Protein AF-A0A316NNH1-F1 (afdb_monomer_lite)

pLDDT: mean 74.77, std 19.24, range [37.31, 93.88]

Secondary structure (DSSP, 8-state):
--EEHHHHHHH-TT--HHHHHHHHS-S---TT-EE-HHHHHT--STTHHHHHHHHHHHHTHHHHHHS-HHHHHHHHHHHT----------------------TTS-TTGGGG---------

Radius of gyration: 26.47 Å; chains: 1; bounding box: 58×35×71 Å

Sequence (121 aa):
MAITVGDIYTAFPTFNPKDMIALVGTENFNGRSSVSLSKIANYKGGMAQELSVFVAQKDGKTFTNMLSYSKREAVIEAGAIKQTENNKDKKQDKKSIPSQIPMDKSVFDIKNTKKGKTSNF

Structure (mmCIF, N/CA/C/O backbone):
data_AF-A0A316NNH1-F1
#
_entry.id   AF-A0A316NNH1-F1
#
loop_
_atom_site.group_PDB
_atom_site.id
_atom_site.type_symbol
_atom_site.label_atom_id
_atom_site.label_alt_id
_atom_site.label_comp_id
_atom_site.label_asym_id
_atom_site.label_entity_id
_atom_site.label_seq_id
_atom_site.pdbx_PDB_ins_code
_atom_site.Cartn_x
_atom_site.Cartn_y
_atom_site.Cartn_z
_atom_site.occupancy
_atom_site.B_iso_or_equiv
_atom_site.auth_seq_id
_atom_site.auth_comp_id
_atom_site.auth_asym_id
_atom_site.auth_atom_id
_atom_site.pdbx_PDB_model_num
ATOM 1 N N . MET A 1 1 ? -6.342 -9.480 2.123 1.00 64.06 1 MET A N 1
ATOM 2 C CA . MET A 1 1 ? -6.246 -9.555 0.644 1.00 64.06 1 MET A CA 1
ATOM 3 C C . MET A 1 1 ? -4.798 -9.236 0.268 1.00 64.06 1 MET A C 1
ATOM 5 O O . MET A 1 1 ? -4.091 -8.718 1.120 1.00 64.06 1 MET A O 1
ATOM 9 N N . ALA A 1 2 ? -4.314 -9.556 -0.935 1.00 79.31 2 ALA A N 1
ATOM 10 C CA . ALA A 1 2 ? -2.974 -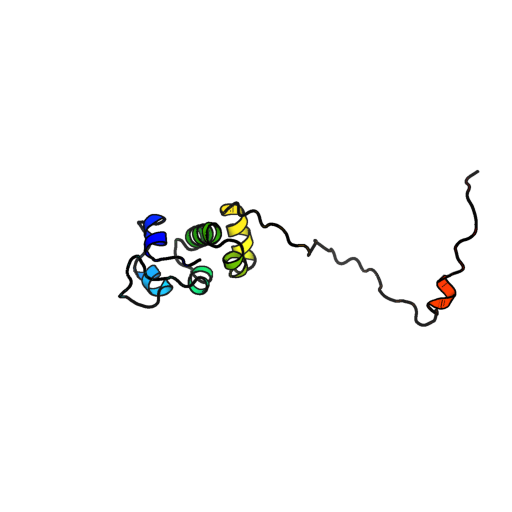9.128 -1.360 1.00 79.31 2 ALA A CA 1
ATOM 11 C C . ALA A 1 2 ? -3.100 -8.038 -2.429 1.00 79.31 2 ALA A C 1
ATOM 13 O O . ALA A 1 2 ? -3.849 -8.210 -3.388 1.00 79.31 2 ALA A O 1
ATOM 14 N N . ILE A 1 3 ? -2.389 -6.923 -2.251 1.00 90.19 3 ILE A N 1
ATOM 15 C CA . ILE A 1 3 ? -2.224 -5.911 -3.298 1.00 90.19 3 ILE A CA 1
ATOM 16 C C . ILE A 1 3 ? -1.123 -6.400 -4.226 1.00 90.19 3 ILE A C 1
ATOM 18 O O . ILE A 1 3 ? -0.030 -6.732 -3.764 1.00 90.19 3 ILE A O 1
ATOM 22 N N . THR A 1 4 ? -1.410 -6.466 -5.519 1.00 93.81 4 THR A N 1
ATOM 23 C CA . THR A 1 4 ? -0.423 -6.868 -6.521 1.00 93.81 4 THR A CA 1
ATOM 24 C C . THR A 1 4 ? 0.159 -5.661 -7.244 1.00 93.81 4 THR A C 1
ATOM 26 O O . THR A 1 4 ? -0.437 -4.586 -7.282 1.00 93.81 4 THR A O 1
ATOM 29 N N . VAL A 1 5 ? 1.328 -5.835 -7.855 1.00 93.44 5 VAL A N 1
ATOM 30 C CA . VAL A 1 5 ? 1.930 -4.808 -8.715 1.00 93.44 5 VAL A CA 1
ATOM 31 C C . VAL A 1 5 ? 0.988 -4.427 -9.863 1.00 93.44 5 VAL A C 1
ATOM 33 O O . VAL A 1 5 ? 0.870 -3.250 -10.195 1.00 93.44 5 VAL A O 1
ATOM 36 N N . GLY A 1 6 ? 0.278 -5.401 -10.438 1.00 93.31 6 GLY A N 1
ATOM 37 C CA . GLY A 1 6 ? -0.702 -5.171 -11.496 1.00 93.31 6 GLY A CA 1
ATOM 38 C C . GLY A 1 6 ? -1.865 -4.300 -11.033 1.00 93.31 6 GLY A C 1
ATOM 39 O O . GLY A 1 6 ? -2.254 -3.389 -11.758 1.00 93.31 6 GLY A O 1
ATOM 40 N N . ASP A 1 7 ? -2.364 -4.507 -9.810 1.00 92.38 7 ASP A N 1
ATOM 41 C CA . ASP A 1 7 ? -3.395 -3.640 -9.225 1.00 92.38 7 ASP A CA 1
ATOM 42 C C . ASP A 1 7 ? -2.926 -2.181 -9.151 1.00 92.38 7 ASP A C 1
ATOM 44 O O . ASP A 1 7 ? -3.670 -1.270 -9.510 1.00 92.38 7 ASP A O 1
ATOM 48 N N . ILE A 1 8 ? -1.678 -1.966 -8.721 1.00 92.44 8 ILE A N 1
ATOM 49 C CA . ILE A 1 8 ? -1.108 -0.623 -8.581 1.00 92.44 8 ILE A CA 1
ATOM 50 C C . ILE A 1 8 ? -0.912 0.024 -9.951 1.00 92.44 8 ILE A C 1
ATOM 52 O O . ILE A 1 8 ? -1.353 1.148 -10.129 1.00 92.44 8 ILE A O 1
ATOM 56 N N . TYR A 1 9 ? -0.319 -0.659 -10.932 1.00 93.75 9 TYR A N 1
ATOM 57 C CA . TYR A 1 9 ? -0.140 -0.081 -12.272 1.00 93.75 9 TYR A CA 1
ATOM 58 C C . TYR A 1 9 ? -1.453 0.124 -13.030 1.00 93.75 9 TYR A C 1
ATOM 60 O O . TYR A 1 9 ? -1.530 0.999 -13.887 1.00 93.75 9 TYR A O 1
ATOM 68 N N . THR A 1 10 ? -2.494 -0.647 -12.707 1.00 93.88 10 THR A N 1
ATOM 69 C CA . THR A 1 10 ? -3.833 -0.436 -13.272 1.00 93.88 10 THR A CA 1
ATOM 70 C C . THR A 1 10 ? -4.462 0.843 -12.720 1.00 93.88 10 THR A C 1
ATOM 72 O O . THR A 1 10 ? -5.041 1.614 -13.479 1.00 93.88 10 THR A O 1
ATOM 75 N N . ALA A 1 11 ? -4.334 1.093 -11.414 1.00 91.94 11 ALA A N 1
ATOM 76 C CA . ALA A 1 11 ? -4.848 2.309 -10.782 1.00 91.94 11 ALA A CA 1
ATOM 77 C C . ALA A 1 11 ? -3.959 3.541 -11.036 1.00 91.94 11 ALA A C 1
ATOM 79 O O . ALA A 1 11 ? -4.456 4.658 -11.159 1.00 91.94 11 ALA A O 1
ATOM 80 N N . PHE A 1 12 ? -2.647 3.330 -11.145 1.00 92.56 12 PHE A N 1
ATOM 81 C CA . PHE A 1 12 ? -1.614 4.354 -11.276 1.00 92.56 12 PHE A CA 1
ATOM 82 C C . PHE A 1 12 ? -0.664 4.004 -12.436 1.00 92.56 12 PHE A C 1
ATOM 84 O O . PHE A 1 12 ? 0.451 3.527 -12.210 1.00 92.56 12 PHE A O 1
ATOM 91 N N . PRO A 1 13 ? -1.056 4.255 -13.699 1.00 90.38 13 PRO A N 1
ATOM 92 C CA . PRO A 1 13 ? -0.228 3.920 -14.864 1.00 90.38 13 PRO A CA 1
ATOM 93 C C . PRO A 1 13 ? 1.134 4.629 -14.880 1.00 90.38 13 PRO A C 1
ATOM 95 O O . PRO A 1 13 ? 2.098 4.127 -15.449 1.00 90.38 13 PRO A O 1
ATOM 98 N N . THR A 1 14 ? 1.225 5.792 -14.231 1.00 91.25 14 THR A N 1
ATOM 99 C CA . THR A 1 14 ? 2.438 6.614 -14.118 1.00 91.25 14 THR A CA 1
ATOM 100 C C . THR A 1 14 ? 3.272 6.291 -12.872 1.00 91.25 14 THR A C 1
ATOM 102 O O . THR A 1 14 ? 4.161 7.062 -12.507 1.00 91.25 14 THR A O 1
ATOM 105 N N . PHE A 1 15 ? 3.005 5.167 -12.193 1.00 91.94 15 PHE A N 1
ATOM 106 C CA . PHE A 1 15 ? 3.741 4.772 -10.994 1.00 91.94 15 PHE A CA 1
ATOM 107 C C . PHE A 1 15 ? 5.222 4.542 -11.280 1.00 91.94 15 PHE A C 1
ATOM 109 O O . PHE A 1 15 ? 5.595 3.779 -12.172 1.00 91.94 15 PHE A O 1
ATOM 116 N N . ASN A 1 16 ? 6.078 5.205 -10.500 1.00 91.69 16 ASN A N 1
ATOM 117 C CA . ASN A 1 16 ? 7.515 5.162 -10.712 1.00 91.69 16 ASN A CA 1
ATOM 118 C C . ASN A 1 16 ? 8.037 3.727 -10.501 1.00 91.69 16 ASN A C 1
ATOM 120 O O . ASN A 1 16 ? 7.917 3.193 -9.394 1.00 91.69 16 ASN A O 1
ATOM 124 N N . PRO A 1 17 ? 8.667 3.100 -11.513 1.00 90.62 17 PRO A N 1
ATOM 125 C CA . PRO A 1 17 ? 9.221 1.757 -11.373 1.00 90.62 17 PRO A CA 1
ATOM 126 C C . PRO A 1 17 ? 10.236 1.632 -10.236 1.00 90.62 17 PRO A C 1
ATOM 128 O O . PRO A 1 17 ? 10.253 0.612 -9.555 1.00 90.62 17 PRO A O 1
ATOM 131 N N . LYS A 1 18 ? 11.029 2.677 -9.954 1.00 90.94 18 LYS A N 1
ATOM 132 C CA . LYS A 1 18 ? 11.986 2.666 -8.831 1.00 90.94 18 LYS A CA 1
ATOM 133 C C . LYS A 1 18 ? 11.289 2.547 -7.479 1.00 90.94 18 LYS A C 1
ATOM 135 O O . LYS A 1 18 ? 11.753 1.822 -6.601 1.00 90.94 18 LYS A O 1
ATOM 140 N N . ASP A 1 19 ? 10.148 3.210 -7.335 1.00 92.00 19 ASP A N 1
ATOM 141 C CA . ASP A 1 19 ? 9.344 3.125 -6.121 1.00 92.00 19 ASP A CA 1
ATOM 142 C C . ASP A 1 19 ? 8.688 1.748 -6.001 1.00 92.00 19 ASP A C 1
ATOM 144 O O . ASP A 1 19 ? 8.614 1.192 -4.906 1.00 92.00 19 ASP A O 1
ATOM 148 N N . MET A 1 20 ? 8.287 1.147 -7.127 1.00 92.56 20 MET A N 1
ATOM 149 C CA . MET A 1 20 ? 7.754 -0.216 -7.134 1.00 92.56 20 MET A CA 1
ATOM 150 C C . MET A 1 20 ? 8.815 -1.226 -6.697 1.00 92.56 20 MET A C 1
ATOM 152 O O . MET A 1 20 ? 8.530 -2.094 -5.876 1.00 92.56 20 MET A O 1
ATOM 156 N N . ILE A 1 21 ? 10.058 -1.075 -7.165 1.00 92.06 21 ILE A N 1
ATOM 157 C CA . ILE A 1 21 ? 11.189 -1.900 -6.718 1.00 92.06 21 ILE A CA 1
ATOM 158 C C . ILE A 1 21 ? 11.381 -1.763 -5.206 1.00 92.06 21 ILE A C 1
ATOM 160 O O . ILE A 1 21 ? 11.567 -2.772 -4.532 1.00 92.06 21 ILE A O 1
ATOM 164 N N . ALA A 1 22 ? 11.280 -0.559 -4.637 1.00 90.75 22 ALA A N 1
ATOM 165 C CA . ALA A 1 22 ? 11.383 -0.373 -3.187 1.00 90.75 22 ALA A CA 1
ATOM 166 C C . ALA A 1 22 ? 10.234 -1.073 -2.427 1.00 90.75 22 ALA A C 1
ATOM 168 O O . ALA A 1 22 ? 10.450 -1.739 -1.403 1.00 90.75 22 ALA A O 1
ATOM 169 N N . LEU A 1 23 ? 9.013 -0.975 -2.958 1.00 91.50 23 LEU A N 1
ATOM 170 C CA . LEU A 1 23 ? 7.812 -1.591 -2.395 1.00 91.50 23 LEU A CA 1
ATOM 171 C C . LEU A 1 23 ? 7.826 -3.122 -2.478 1.00 91.50 23 LEU A C 1
ATOM 173 O O . LEU A 1 23 ? 7.444 -3.789 -1.519 1.00 91.50 23 LEU A O 1
ATOM 177 N N . VAL A 1 24 ? 8.291 -3.704 -3.581 1.00 92.56 24 VAL A N 1
ATOM 178 C CA . VAL A 1 24 ? 8.380 -5.162 -3.734 1.00 92.56 24 VAL A CA 1
ATOM 179 C C . VAL A 1 24 ? 9.650 -5.683 -3.049 1.00 92.56 24 VAL A C 1
ATOM 181 O O . VAL A 1 24 ? 9.592 -6.581 -2.212 1.00 92.56 24 VAL A O 1
ATOM 184 N N . GLY A 1 25 ? 10.790 -5.037 -3.277 1.00 89.50 25 GLY A N 1
ATOM 185 C CA . GLY A 1 25 ? 12.120 -5.415 -2.785 1.00 89.50 25 GLY A CA 1
ATOM 186 C C . GLY A 1 25 ? 12.964 -6.207 -3.788 1.00 89.50 25 GLY A C 1
ATOM 187 O O . GLY A 1 25 ? 13.995 -6.745 -3.406 1.00 89.50 25 GLY A O 1
ATOM 188 N N . THR A 1 26 ? 12.529 -6.312 -5.044 1.00 89.31 26 THR A N 1
ATOM 189 C CA . THR A 1 26 ? 13.267 -6.966 -6.133 1.00 89.31 26 THR A CA 1
ATOM 190 C C . THR A 1 26 ? 12.996 -6.243 -7.448 1.00 89.31 26 THR A C 1
ATOM 192 O O . THR A 1 26 ? 11.953 -5.610 -7.597 1.00 89.31 26 THR A O 1
ATOM 195 N N . GLU A 1 27 ? 13.928 -6.346 -8.392 1.00 90.12 27 GLU A N 1
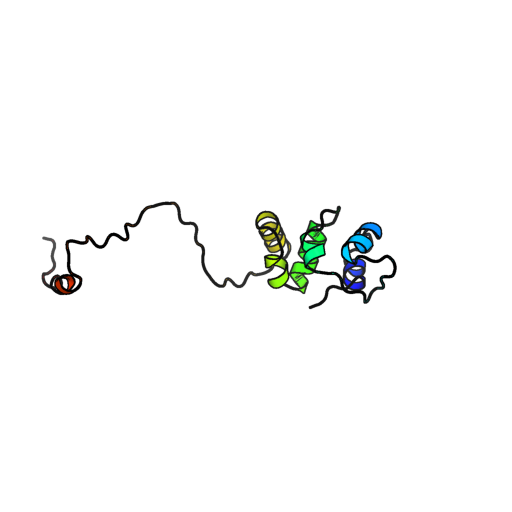ATOM 196 C CA . GLU A 1 27 ? 13.796 -5.807 -9.750 1.00 90.12 27 GLU A CA 1
ATOM 197 C C . GLU A 1 27 ? 13.001 -6.745 -10.674 1.00 90.12 27 GLU A C 1
ATOM 199 O O . GLU A 1 27 ? 12.376 -6.290 -11.626 1.00 90.12 27 GLU A O 1
ATOM 204 N N . ASN A 1 28 ? 12.937 -8.043 -10.352 1.00 90.06 28 ASN A N 1
ATOM 205 C CA . ASN A 1 28 ? 12.250 -9.066 -11.151 1.00 90.06 28 ASN A CA 1
ATOM 206 C C . ASN A 1 28 ? 10.793 -9.277 -10.708 1.00 90.06 28 ASN A C 1
ATOM 208 O O . ASN A 1 28 ? 10.357 -10.402 -10.448 1.00 90.06 28 ASN A O 1
ATOM 212 N N . PHE A 1 29 ? 10.027 -8.196 -10.592 1.00 91.00 29 PHE A N 1
ATOM 213 C CA . PHE A 1 29 ? 8.599 -8.284 -10.295 1.00 91.00 29 PHE A CA 1
ATOM 214 C C . PHE A 1 29 ? 7.761 -8.407 -11.575 1.00 91.00 29 PHE A C 1
ATOM 216 O O . PHE A 1 29 ? 8.161 -8.002 -12.662 1.00 91.00 29 PHE A O 1
ATOM 223 N N . ASN A 1 30 ? 6.557 -8.954 -11.444 1.00 92.38 30 ASN A N 1
ATOM 224 C CA . ASN A 1 30 ? 5.553 -8.990 -12.501 1.00 92.38 30 ASN A CA 1
ATOM 225 C C . ASN A 1 30 ? 4.202 -8.517 -11.951 1.00 92.38 30 ASN A C 1
ATOM 227 O O . ASN A 1 30 ? 4.059 -8.285 -10.753 1.00 92.38 30 ASN A O 1
ATOM 231 N N . GLY A 1 31 ? 3.183 -8.407 -12.806 1.00 90.25 31 GLY A N 1
ATOM 232 C CA . GLY A 1 31 ? 1.856 -7.933 -12.393 1.00 90.25 31 GLY A CA 1
ATOM 233 C C . GLY A 1 31 ? 1.191 -8.758 -11.279 1.00 90.25 31 GLY A C 1
ATOM 234 O O . GLY A 1 31 ? 0.307 -8.248 -10.602 1.00 90.25 31 GLY A O 1
ATOM 235 N N . ARG A 1 32 ? 1.621 -10.003 -11.042 1.00 91.50 32 ARG A N 1
ATOM 236 C CA . ARG A 1 32 ? 1.114 -10.877 -9.970 1.00 91.50 32 ARG A CA 1
ATOM 237 C C . ARG A 1 32 ? 1.952 -10.814 -8.693 1.00 91.50 32 ARG A C 1
ATOM 239 O O . ARG A 1 32 ? 1.547 -11.389 -7.685 1.00 91.50 32 ARG A O 1
ATOM 246 N N . SER A 1 33 ? 3.104 -10.145 -8.714 1.00 92.38 33 SER A N 1
ATOM 247 C CA . SER A 1 33 ? 3.945 -9.976 -7.531 1.00 92.38 33 SER A CA 1
ATOM 248 C C . SER A 1 33 ? 3.172 -9.242 -6.439 1.00 92.38 33 SER A C 1
ATOM 250 O O . SER A 1 33 ? 2.551 -8.209 -6.691 1.00 92.38 33 SER A O 1
ATOM 252 N N . SER A 1 34 ? 3.201 -9.784 -5.224 1.00 91.69 34 SER A N 1
ATOM 253 C CA . SER A 1 34 ? 2.542 -9.182 -4.068 1.00 91.69 34 SER A CA 1
ATOM 254 C C . SER A 1 34 ? 3.367 -8.036 -3.500 1.00 91.69 34 SER A C 1
ATOM 256 O O . SER A 1 34 ? 4.584 -8.158 -3.348 1.00 91.69 34 SER A O 1
ATOM 258 N N . VAL A 1 35 ? 2.692 -6.972 -3.089 1.00 91.94 35 VAL A N 1
ATOM 259 C CA . VAL A 1 35 ? 3.295 -5.830 -2.410 1.00 91.94 35 VAL A CA 1
ATOM 260 C C . VAL A 1 35 ? 2.945 -5.876 -0.926 1.00 91.94 35 VAL A C 1
ATOM 262 O O . VAL A 1 35 ? 1.795 -6.091 -0.545 1.00 91.94 35 VAL A O 1
ATOM 265 N N . SER A 1 36 ? 3.949 -5.682 -0.070 1.00 90.38 36 SER A N 1
ATOM 266 C CA . SER A 1 36 ? 3.750 -5.695 1.381 1.00 90.38 36 SER A CA 1
ATOM 267 C C . SER A 1 36 ? 3.008 -4.442 1.848 1.00 90.38 36 SER A C 1
ATOM 269 O O . SER A 1 36 ? 3.477 -3.322 1.640 1.00 90.38 36 SER A O 1
ATOM 271 N N . LEU A 1 37 ? 1.895 -4.636 2.560 1.00 89.06 37 LEU A N 1
ATOM 272 C CA . LEU A 1 37 ? 1.104 -3.560 3.169 1.00 89.06 37 LEU A CA 1
ATOM 273 C C . LEU A 1 37 ? 1.955 -2.665 4.079 1.00 89.06 37 LEU A C 1
ATOM 275 O O . LEU A 1 37 ? 1.845 -1.443 4.023 1.00 89.06 37 LEU A O 1
ATOM 279 N N . SER A 1 38 ? 2.868 -3.255 4.852 1.00 89.12 38 SER A N 1
ATOM 280 C CA . SER A 1 38 ? 3.762 -2.510 5.743 1.00 89.12 38 SER A CA 1
ATOM 281 C C . SER A 1 38 ? 4.704 -1.583 4.975 1.00 89.12 38 SER A C 1
ATOM 283 O O . SER A 1 38 ? 5.007 -0.486 5.440 1.00 89.12 38 SER A O 1
ATOM 285 N N . LYS A 1 39 ? 5.168 -1.993 3.788 1.00 90.62 39 LYS A N 1
ATOM 286 C CA . LYS A 1 39 ? 6.006 -1.138 2.938 1.00 90.62 39 LYS A CA 1
ATOM 287 C C . LYS A 1 39 ? 5.197 0.003 2.330 1.00 90.62 39 LYS A C 1
ATOM 289 O O . LYS A 1 39 ? 5.682 1.128 2.309 1.00 90.62 39 LYS A O 1
ATOM 294 N N . ILE A 1 40 ? 3.956 -0.263 1.925 1.00 90.38 40 ILE A N 1
ATOM 295 C CA . ILE A 1 40 ? 3.043 0.766 1.411 1.00 90.38 40 ILE A CA 1
ATOM 296 C C . ILE A 1 40 ? 2.713 1.794 2.503 1.00 90.38 40 ILE A C 1
ATOM 298 O O . ILE A 1 40 ? 2.800 2.992 2.258 1.00 90.38 40 ILE A O 1
ATOM 302 N N . ALA A 1 41 ? 2.431 1.356 3.732 1.00 87.19 41 ALA A N 1
ATOM 303 C CA . ALA A 1 41 ? 2.150 2.251 4.859 1.00 87.19 41 ALA A CA 1
ATOM 304 C C . ALA A 1 41 ? 3.323 3.205 5.176 1.00 87.19 41 ALA A C 1
ATOM 306 O O . ALA A 1 41 ? 3.123 4.357 5.575 1.00 87.19 41 ALA A O 1
ATOM 307 N N . ASN A 1 42 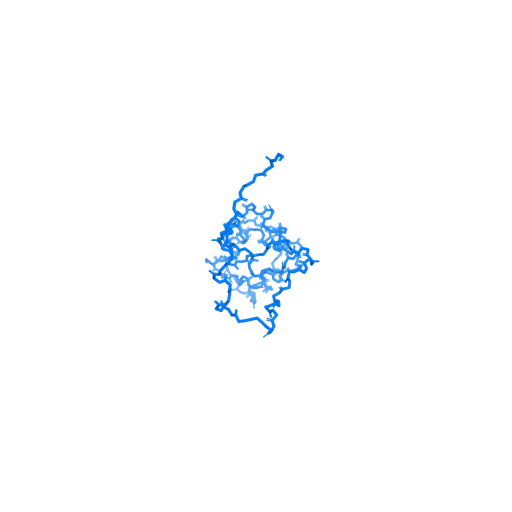? 4.555 2.735 4.963 1.00 89.75 42 ASN A N 1
ATOM 308 C CA . ASN A 1 42 ? 5.784 3.494 5.192 1.00 89.75 42 ASN A CA 1
ATOM 309 C C . ASN A 1 42 ? 6.310 4.227 3.950 1.00 89.75 42 ASN A C 1
ATOM 311 O O . ASN A 1 42 ? 7.314 4.935 4.043 1.00 89.75 42 ASN A O 1
ATOM 315 N N . TYR A 1 43 ? 5.649 4.091 2.802 1.00 89.81 43 TYR A N 1
ATOM 316 C CA . TYR A 1 43 ? 6.061 4.740 1.568 1.00 89.81 43 TYR A CA 1
ATOM 317 C C . TYR A 1 43 ? 5.916 6.267 1.676 1.00 89.81 43 TYR A C 1
ATOM 319 O O . TYR A 1 43 ? 5.002 6.803 2.316 1.00 89.81 43 TYR A O 1
ATOM 327 N N . LYS A 1 44 ? 6.888 6.973 1.092 1.00 87.56 44 LYS A N 1
ATOM 328 C CA . LYS A 1 44 ? 7.022 8.440 1.134 1.00 87.56 44 LYS A CA 1
ATOM 329 C C . LYS A 1 44 ? 7.263 9.050 -0.251 1.00 87.56 44 LYS A C 1
ATOM 331 O O . LYS A 1 44 ? 7.705 10.190 -0.332 1.00 87.56 44 LYS A O 1
ATOM 336 N N . GLY A 1 45 ? 7.044 8.289 -1.324 1.00 85.62 45 GLY A N 1
ATOM 337 C CA . GLY A 1 45 ? 7.184 8.827 -2.675 1.00 85.62 45 GLY A CA 1
ATOM 338 C C . GLY A 1 45 ? 6.012 9.727 -3.062 1.00 85.62 45 GLY A C 1
ATOM 339 O O . GLY A 1 45 ? 5.097 9.960 -2.270 1.00 85.62 45 GLY A O 1
ATOM 340 N N . GLY A 1 46 ? 6.049 10.235 -4.294 1.00 84.62 46 GLY A N 1
ATOM 341 C CA . GLY A 1 46 ? 5.138 11.288 -4.755 1.00 84.62 46 GLY A CA 1
ATOM 342 C C . GLY A 1 46 ? 3.654 10.915 -4.727 1.00 84.62 46 GLY A C 1
ATOM 343 O O . GLY A 1 46 ? 2.831 11.804 -4.583 1.00 84.62 46 GLY A O 1
ATOM 344 N N . MET A 1 47 ? 3.325 9.620 -4.804 1.00 86.06 47 MET A N 1
ATOM 345 C CA . MET A 1 47 ? 1.944 9.114 -4.766 1.00 86.06 47 MET A CA 1
ATOM 346 C C . MET A 1 47 ? 1.605 8.370 -3.466 1.00 86.06 47 MET A C 1
ATOM 348 O O . MET A 1 47 ? 0.796 7.443 -3.445 1.00 86.06 47 MET A O 1
ATOM 352 N N . ALA A 1 48 ? 2.290 8.690 -2.364 1.00 87.50 48 ALA A N 1
ATOM 353 C CA . ALA A 1 48 ? 2.117 7.956 -1.113 1.00 87.50 48 ALA A CA 1
ATOM 354 C C . ALA A 1 48 ? 0.702 8.074 -0.530 1.00 87.50 48 ALA A C 1
ATOM 356 O O . ALA A 1 48 ? 0.210 7.111 0.066 1.00 87.50 48 ALA A O 1
ATOM 357 N N . GLN A 1 49 ? 0.050 9.225 -0.696 1.00 87.75 49 GLN A N 1
ATOM 358 C CA . GLN A 1 49 ? -1.297 9.449 -0.180 1.00 87.75 49 GLN A CA 1
ATOM 359 C C . GLN A 1 49 ? -2.330 8.680 -1.006 1.00 87.75 49 GLN A C 1
ATOM 361 O O . GLN A 1 49 ? -3.111 7.913 -0.447 1.00 87.75 49 GLN A O 1
ATOM 366 N N . GLU A 1 50 ? -2.280 8.809 -2.327 1.00 89.88 50 GLU A N 1
ATOM 367 C CA . GLU A 1 50 ? -3.187 8.159 -3.271 1.00 89.88 50 GLU A CA 1
ATOM 368 C C . GLU A 1 50 ? -3.052 6.638 -3.209 1.00 89.88 50 GLU A C 1
ATOM 370 O O . GLU A 1 50 ? -4.055 5.926 -3.144 1.00 89.88 50 GLU A O 1
ATOM 375 N N . LEU A 1 51 ? -1.817 6.130 -3.133 1.00 89.88 51 LEU A N 1
ATOM 376 C CA . LEU A 1 51 ? -1.560 4.703 -2.964 1.00 89.88 51 LEU A CA 1
ATOM 377 C C . LEU A 1 51 ? -2.126 4.193 -1.634 1.00 89.88 51 LEU A C 1
ATOM 379 O O . LEU A 1 51 ? -2.736 3.126 -1.593 1.00 89.88 51 LEU A O 1
ATOM 383 N N . SER A 1 52 ? -1.963 4.956 -0.550 1.00 89.81 52 SER A N 1
ATOM 384 C CA . SER A 1 52 ? -2.523 4.582 0.752 1.00 89.81 52 SER A CA 1
ATOM 385 C C . SER A 1 52 ? -4.050 4.541 0.716 1.00 89.81 52 SER A C 1
ATOM 387 O O . SER A 1 52 ? -4.635 3.609 1.258 1.00 89.81 52 SER A O 1
ATOM 389 N N . VAL A 1 53 ? -4.700 5.497 0.047 1.00 89.62 53 VAL A N 1
ATOM 390 C CA . VAL A 1 53 ? -6.162 5.515 -0.129 1.00 89.62 53 VAL A CA 1
ATOM 391 C C . VAL A 1 53 ? -6.634 4.312 -0.937 1.00 89.62 53 VAL A C 1
ATOM 393 O O . VAL A 1 53 ? -7.533 3.603 -0.490 1.00 89.62 53 VAL A O 1
ATOM 396 N N . PHE A 1 54 ? -5.991 4.023 -2.068 1.00 90.75 54 PHE A N 1
ATOM 397 C CA . PHE A 1 54 ? -6.319 2.866 -2.903 1.00 90.75 54 PHE A CA 1
ATOM 398 C C . PHE A 1 54 ? -6.222 1.547 -2.127 1.00 90.75 54 PHE A C 1
ATOM 400 O O . PHE A 1 54 ? -7.134 0.717 -2.153 1.00 90.75 54 PHE A O 1
ATOM 407 N N . VAL A 1 55 ? -5.130 1.357 -1.382 1.00 89.75 55 VAL A N 1
ATOM 408 C CA . VAL A 1 55 ? -4.938 0.143 -0.582 1.00 89.75 55 VAL A CA 1
ATOM 409 C C . VAL A 1 55 ? -5.923 0.080 0.577 1.00 89.75 55 VAL A C 1
ATOM 411 O O . VAL A 1 55 ? -6.463 -0.989 0.854 1.00 89.75 55 VAL A O 1
ATOM 414 N N . ALA A 1 56 ? -6.216 1.207 1.220 1.00 88.81 56 ALA A N 1
ATOM 415 C CA . ALA A 1 56 ? -7.205 1.266 2.283 1.00 88.81 56 ALA A CA 1
ATOM 416 C C . ALA A 1 56 ? -8.617 0.940 1.768 1.00 88.81 56 ALA A C 1
ATOM 418 O O . ALA A 1 56 ? -9.364 0.251 2.453 1.00 88.81 56 ALA A O 1
ATOM 419 N N . GLN A 1 57 ? -8.986 1.356 0.555 1.00 86.75 57 GLN A N 1
ATOM 420 C CA . GLN A 1 57 ? -10.271 0.992 -0.052 1.00 86.75 57 GLN A CA 1
ATOM 421 C C . GLN A 1 57 ? -10.376 -0.511 -0.333 1.00 86.75 57 GLN A C 1
ATOM 423 O O . GLN A 1 57 ? -11.452 -1.090 -0.193 1.00 86.75 57 GLN A O 1
ATOM 428 N N . LYS A 1 58 ? -9.262 -1.153 -0.701 1.00 86.88 58 LYS A N 1
ATOM 429 C CA . LYS A 1 58 ? -9.226 -2.577 -1.054 1.00 86.88 58 LYS A CA 1
ATOM 430 C C . LYS A 1 58 ? -9.074 -3.510 0.154 1.00 86.88 58 LYS A C 1
ATOM 432 O O . LYS A 1 58 ? -9.730 -4.545 0.199 1.00 86.88 58 LYS A O 1
ATOM 437 N N . ASP A 1 59 ? -8.225 -3.170 1.124 1.00 85.06 59 ASP A N 1
ATOM 438 C CA . ASP A 1 59 ? -7.935 -4.007 2.304 1.00 85.06 59 ASP A CA 1
ATOM 439 C C . ASP A 1 59 ? -8.675 -3.538 3.576 1.00 85.06 59 ASP A C 1
ATOM 441 O O . ASP A 1 59 ? -8.859 -4.300 4.528 1.00 85.06 59 ASP A O 1
ATOM 445 N N . GLY A 1 60 ? -9.160 -2.295 3.598 1.00 83.62 60 GLY A N 1
ATOM 446 C CA . GLY A 1 60 ? -9.993 -1.755 4.669 1.00 83.62 60 GLY A CA 1
ATOM 447 C C . GLY A 1 60 ? -9.222 -1.447 5.954 1.00 83.62 60 GLY A C 1
ATOM 448 O O . GLY A 1 60 ? -8.160 -0.819 5.956 1.00 83.62 60 GLY A O 1
ATOM 449 N N . LYS A 1 61 ? -9.792 -1.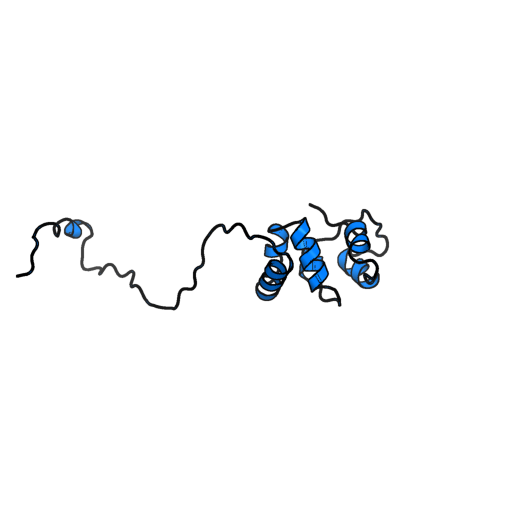884 7.087 1.00 81.88 61 LYS A N 1
ATOM 450 C CA . LYS A 1 61 ? -9.318 -1.522 8.435 1.00 81.88 61 LYS A CA 1
ATOM 451 C C . LYS A 1 61 ? -7.914 -2.037 8.752 1.00 81.88 61 LYS A C 1
ATOM 453 O O . LYS A 1 61 ? -7.175 -1.384 9.489 1.00 81.88 61 LYS A O 1
ATOM 458 N N . THR A 1 62 ? -7.546 -3.192 8.201 1.00 84.44 62 THR A N 1
ATOM 459 C CA . THR A 1 62 ? -6.244 -3.832 8.431 1.00 84.44 62 THR A CA 1
ATOM 460 C C . THR A 1 62 ? -5.107 -2.910 8.006 1.00 84.44 62 THR A C 1
ATOM 462 O O . THR A 1 62 ? -4.193 -2.654 8.790 1.00 84.44 62 THR A O 1
ATOM 465 N N . PHE A 1 63 ? -5.217 -2.318 6.817 1.00 86.88 63 PHE A N 1
ATOM 466 C CA . PHE A 1 63 ? -4.241 -1.354 6.331 1.00 86.88 63 PHE A CA 1
ATOM 467 C C . PHE A 1 63 ? -4.308 -0.013 7.071 1.00 86.88 63 PHE A C 1
ATOM 469 O O . PHE A 1 63 ? -3.266 0.533 7.425 1.00 86.88 63 PHE A O 1
ATOM 476 N N . THR A 1 64 ? -5.498 0.515 7.387 1.00 85.38 64 THR A N 1
ATOM 477 C CA . THR A 1 64 ? -5.589 1.798 8.114 1.00 85.38 64 THR A CA 1
ATOM 478 C C . THR A 1 64 ? -4.969 1.728 9.512 1.00 85.38 64 THR A C 1
ATOM 480 O O . THR A 1 64 ? -4.396 2.711 9.979 1.00 85.38 64 THR A O 1
ATOM 483 N N . ASN A 1 65 ? -5.017 0.561 10.165 1.00 85.56 65 ASN A N 1
ATOM 484 C CA . ASN A 1 65 ? -4.328 0.320 11.437 1.00 85.56 65 ASN A CA 1
ATOM 485 C C . ASN A 1 65 ? -2.797 0.276 11.271 1.00 85.56 65 ASN A C 1
ATOM 487 O O . ASN A 1 65 ? -2.077 0.638 12.199 1.00 85.56 65 ASN A O 1
ATOM 491 N N . MET A 1 66 ? -2.337 -0.099 10.072 1.00 85.06 66 MET A N 1
ATOM 492 C CA . MET A 1 66 ? -0.977 0.022 9.521 1.00 85.06 66 MET A CA 1
ATOM 493 C C . MET A 1 66 ? -0.364 1.424 9.655 1.00 85.06 66 MET A C 1
ATOM 495 O O . MET A 1 66 ? 0.831 1.605 9.891 1.00 85.06 66 MET A O 1
ATOM 499 N N . LEU A 1 67 ? -1.209 2.432 9.441 1.00 85.69 67 LEU A N 1
ATOM 500 C CA . LEU A 1 67 ? -0.799 3.819 9.275 1.00 85.69 67 LEU A CA 1
ATOM 501 C C . LEU A 1 67 ? -0.623 4.534 10.617 1.00 85.69 67 LEU A C 1
ATOM 503 O O . LEU A 1 67 ? -1.337 4.275 11.592 1.00 85.69 67 LEU A O 1
ATOM 507 N N . SER A 1 68 ? 0.285 5.512 10.626 1.00 84.81 68 SER A N 1
ATOM 508 C CA . SER A 1 68 ? 0.403 6.502 11.701 1.00 84.81 68 SER A CA 1
ATOM 509 C C . SER A 1 68 ? -0.891 7.308 11.842 1.00 84.81 68 SER A C 1
ATOM 511 O O . SER A 1 68 ? -1.551 7.576 10.841 1.00 84.81 68 SER A O 1
ATOM 513 N N . TYR A 1 69 ? -1.215 7.754 13.061 1.00 81.69 69 TYR A N 1
ATOM 514 C CA . TYR A 1 69 ? -2.455 8.487 13.364 1.00 81.69 69 TYR A CA 1
ATOM 515 C C . TYR A 1 69 ? -2.758 9.637 12.389 1.00 81.69 69 TYR A C 1
ATOM 517 O O . TYR A 1 69 ? -3.855 9.695 11.847 1.00 81.69 69 TYR A O 1
ATOM 525 N N . SER A 1 70 ? -1.772 10.487 12.091 1.00 81.25 70 SER A N 1
ATOM 526 C CA . SER A 1 70 ? -1.942 11.626 11.178 1.00 81.25 70 SER A CA 1
ATOM 527 C C . SER A 1 70 ? -2.275 11.218 9.740 1.00 81.25 70 SER A C 1
ATOM 529 O O . SER A 1 70 ? -3.137 11.815 9.105 1.00 81.25 70 SER A O 1
ATOM 531 N N . LYS A 1 71 ? -1.619 10.175 9.215 1.00 81.25 71 LYS A N 1
ATOM 532 C CA . LYS A 1 71 ? -1.906 9.644 7.873 1.00 81.25 71 LYS A CA 1
ATOM 533 C C . LYS A 1 71 ? -3.226 8.881 7.834 1.00 81.25 71 LYS A C 1
ATOM 535 O O . LYS A 1 71 ? -3.908 8.885 6.816 1.00 81.25 71 LYS A O 1
ATOM 540 N N . ARG A 1 72 ? -3.569 8.205 8.931 1.00 85.00 72 ARG A N 1
ATOM 541 C CA . ARG A 1 72 ? -4.768 7.381 9.050 1.00 85.00 72 ARG A CA 1
ATOM 542 C C . ARG A 1 72 ? -6.028 8.215 8.833 1.00 85.00 72 ARG A C 1
ATOM 544 O O . ARG A 1 72 ? -6.848 7.811 8.019 1.00 85.00 72 ARG A O 1
ATOM 551 N N . GLU A 1 73 ? -6.167 9.351 9.514 1.00 83.56 73 GLU A N 1
ATOM 552 C CA . GLU A 1 73 ? -7.345 10.220 9.367 1.00 83.56 73 GLU A CA 1
ATOM 553 C C . GLU A 1 73 ? -7.512 10.715 7.928 1.00 83.56 73 GLU A C 1
ATOM 555 O O . GLU A 1 73 ? -8.568 10.501 7.338 1.00 83.56 73 GLU A O 1
ATOM 560 N N . ALA A 1 74 ? -6.441 11.238 7.321 1.00 84.19 74 ALA A N 1
ATOM 561 C CA . ALA A 1 74 ? -6.462 11.709 5.935 1.00 84.19 74 ALA A CA 1
ATOM 562 C C . ALA A 1 74 ? -6.860 10.605 4.937 1.00 84.19 74 ALA A C 1
ATOM 564 O O . ALA A 1 74 ? -7.599 10.847 3.985 1.00 84.19 74 ALA A O 1
ATOM 565 N N . VAL A 1 75 ? -6.390 9.373 5.157 1.00 84.56 75 VAL A N 1
ATOM 566 C CA . VAL A 1 75 ? -6.713 8.222 4.302 1.00 84.56 75 VAL A CA 1
ATOM 567 C C . VAL A 1 75 ? -8.152 7.744 4.500 1.00 84.56 75 VAL A C 1
ATOM 569 O O . VAL A 1 75 ? -8.796 7.344 3.532 1.00 84.56 75 VAL A O 1
ATOM 572 N N . ILE A 1 76 ? -8.678 7.787 5.725 1.00 82.75 76 ILE A N 1
ATOM 573 C CA . ILE A 1 76 ? -10.076 7.430 6.013 1.00 82.75 76 ILE A CA 1
ATOM 574 C C . ILE A 1 76 ? -11.027 8.438 5.379 1.00 82.75 76 ILE A C 1
ATOM 576 O O . ILE A 1 76 ? -12.002 8.034 4.744 1.00 82.75 76 ILE A O 1
ATOM 580 N N . GLU A 1 77 ? -10.724 9.725 5.540 1.00 82.00 77 GLU A N 1
ATOM 581 C CA . GLU A 1 77 ? -11.504 10.826 4.985 1.00 82.00 77 GLU A CA 1
ATOM 582 C C . GLU A 1 77 ? -11.525 10.755 3.453 1.00 82.00 77 GLU A C 1
ATOM 584 O O . GLU A 1 77 ? -12.598 10.703 2.855 1.00 82.00 77 GLU A O 1
ATOM 589 N N . ALA A 1 78 ? -10.355 10.632 2.816 1.00 82.00 78 ALA A N 1
ATOM 590 C CA . ALA A 1 78 ? -10.247 10.541 1.360 1.00 82.00 78 ALA A CA 1
ATOM 591 C C . ALA A 1 78 ? -10.798 9.222 0.787 1.00 82.00 78 ALA A C 1
ATOM 593 O O . ALA A 1 78 ? -11.344 9.196 -0.314 1.00 82.00 78 ALA A O 1
ATOM 594 N N . GLY A 1 79 ? -10.662 8.113 1.516 1.00 71.00 79 GLY A N 1
ATOM 595 C CA . GLY A 1 79 ? -11.123 6.797 1.078 1.00 71.00 79 GLY A CA 1
ATOM 596 C C . GLY A 1 79 ? -12.616 6.547 1.278 1.00 71.00 79 GLY A C 1
ATOM 597 O O . GLY A 1 79 ? -13.092 5.499 0.841 1.00 71.00 79 GLY A O 1
ATOM 598 N N . ALA A 1 80 ? -13.338 7.455 1.952 1.00 63.75 80 ALA A N 1
ATOM 599 C CA . ALA A 1 80 ? -14.718 7.263 2.413 1.00 63.75 80 ALA A CA 1
ATOM 600 C C . ALA A 1 80 ? -14.929 5.917 3.137 1.00 63.75 80 ALA A C 1
ATOM 602 O O . ALA A 1 80 ? -16.010 5.318 3.103 1.00 63.75 80 ALA A O 1
ATOM 603 N N . ILE A 1 81 ? -13.879 5.413 3.792 1.00 62.88 81 ILE A N 1
ATOM 604 C CA . ILE A 1 81 ? -13.921 4.132 4.486 1.00 62.88 81 ILE A CA 1
ATOM 605 C C . ILE A 1 81 ? -14.734 4.375 5.743 1.00 62.88 81 ILE A C 1
ATOM 607 O O . ILE A 1 81 ? -14.231 4.936 6.714 1.00 62.88 81 ILE A O 1
ATOM 611 N N . LYS A 1 82 ? -16.002 3.952 5.733 1.00 53.91 82 LYS A N 1
ATOM 612 C CA . LYS A 1 82 ? -16.817 3.902 6.945 1.00 53.91 82 LYS A CA 1
ATOM 613 C C . LYS A 1 82 ? -16.083 3.015 7.941 1.00 53.91 82 LYS A C 1
ATOM 615 O O . LYS A 1 82 ? -16.170 1.785 7.881 1.00 53.91 82 LYS A O 1
ATOM 620 N N . GLN A 1 83 ? -15.338 3.626 8.858 1.00 54.34 83 GLN A N 1
ATOM 621 C CA . GLN A 1 83 ? -14.910 2.937 10.053 1.00 54.34 83 GLN A CA 1
ATOM 622 C C . GLN A 1 83 ? -16.196 2.526 10.758 1.00 54.34 83 GLN A C 1
ATOM 624 O O . GLN A 1 83 ? -16.869 3.346 11.367 1.00 54.34 83 GLN A O 1
ATOM 629 N N . THR A 1 84 ? -16.597 1.261 10.628 1.00 41.47 84 THR A N 1
ATOM 630 C CA . THR A 1 84 ? -17.551 0.695 11.581 1.00 41.47 84 THR A CA 1
ATOM 631 C C . THR A 1 84 ? -16.834 0.755 12.916 1.00 41.47 84 THR A C 1
ATOM 633 O O . THR A 1 84 ? -15.913 -0.029 13.174 1.00 41.47 84 THR A O 1
ATOM 636 N N . GLU A 1 85 ? -17.166 1.781 13.679 1.00 48.12 85 GLU A N 1
ATOM 637 C CA . GLU A 1 85 ? -16.679 1.998 15.019 1.00 48.12 85 GLU A CA 1
ATOM 638 C C . GLU A 1 85 ? -16.937 0.732 15.827 1.00 48.12 85 GLU A C 1
ATOM 640 O O . GLU A 1 85 ? -18.076 0.312 16.005 1.00 48.12 85 GLU A O 1
ATOM 645 N N . ASN A 1 86 ? -15.867 0.138 16.340 1.00 38.44 86 ASN A N 1
ATOM 646 C CA . ASN A 1 86 ? -15.949 -0.580 17.598 1.00 38.44 86 ASN A CA 1
ATOM 647 C C . ASN A 1 86 ? -15.194 0.261 18.629 1.00 38.44 86 ASN A C 1
ATOM 649 O O . ASN A 1 86 ? -14.054 -0.015 18.967 1.00 38.44 86 ASN A O 1
ATOM 653 N N . ASN A 1 87 ? -15.888 1.330 19.030 1.00 44.56 87 ASN A N 1
ATOM 654 C CA . ASN A 1 87 ? -15.990 1.914 20.367 1.00 44.56 87 ASN A CA 1
ATOM 655 C C . ASN A 1 87 ? -14.725 2.293 21.175 1.00 44.56 87 ASN A C 1
ATOM 657 O O . ASN A 1 87 ? -13.988 1.425 21.630 1.00 44.56 87 ASN A O 1
ATOM 661 N N . LYS A 1 88 ? -14.719 3.588 21.558 1.00 46.53 88 LYS A N 1
ATOM 662 C CA . LYS A 1 88 ? -13.957 4.290 22.622 1.00 46.53 88 LYS A CA 1
ATOM 663 C C . LYS A 1 88 ? -12.474 4.503 22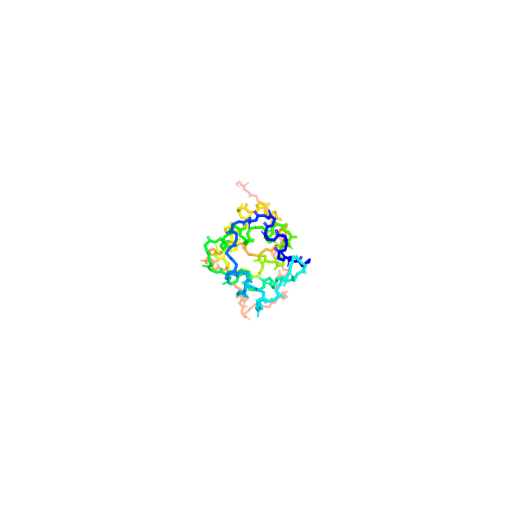.269 1.00 46.53 88 LYS A C 1
ATOM 665 O O . LYS A 1 88 ? -11.736 3.552 22.115 1.00 46.53 88 LYS A O 1
ATOM 670 N N . ASP A 1 89 ? -11.999 5.728 22.063 1.00 41.00 89 ASP A N 1
ATOM 671 C CA . ASP A 1 89 ? -12.026 6.768 23.084 1.00 41.00 89 ASP A CA 1
ATOM 672 C C . ASP A 1 89 ? -12.597 8.109 22.632 1.00 41.00 89 ASP A C 1
ATOM 674 O O . ASP A 1 89 ? -12.181 8.757 21.673 1.00 41.00 89 ASP A O 1
ATOM 678 N N . LYS A 1 90 ? -13.572 8.530 23.432 1.00 40.25 90 LYS A N 1
ATOM 679 C CA . LYS A 1 90 ? -14.091 9.883 23.485 1.00 40.25 90 LYS A CA 1
ATOM 680 C C . LYS A 1 90 ? -12.949 10.849 23.781 1.00 40.25 90 LYS A C 1
ATOM 682 O O . LYS A 1 90 ? -12.106 10.583 24.634 1.00 40.25 90 LYS A O 1
ATOM 687 N N . LYS A 1 91 ? -13.059 12.047 23.207 1.00 42.94 91 LYS A N 1
ATOM 688 C CA . LYS A 1 91 ? -12.649 13.284 23.876 1.00 42.94 91 LYS A CA 1
ATOM 689 C C . LYS A 1 91 ? -12.970 13.175 25.372 1.00 42.94 91 LYS A C 1
ATOM 691 O O . LYS A 1 91 ? -14.141 13.140 25.749 1.00 42.94 91 LYS A O 1
ATOM 696 N N . GLN A 1 92 ? -11.950 13.118 26.212 1.00 41.22 92 GLN A N 1
ATOM 697 C CA . GLN A 1 92 ? -12.087 13.479 27.612 1.00 41.22 92 GLN A CA 1
ATOM 698 C C . GLN A 1 92 ? -11.018 14.512 27.912 1.00 41.22 92 GLN A C 1
ATOM 700 O O . GLN A 1 92 ? -9.866 14.207 28.216 1.00 41.22 92 GLN A O 1
ATOM 705 N N . ASP A 1 93 ? -11.451 15.766 27.795 1.00 37.31 93 ASP A N 1
ATOM 706 C CA . ASP A 1 93 ? -11.033 16.820 28.701 1.00 37.31 93 ASP A CA 1
ATOM 707 C C . ASP A 1 93 ? -10.721 16.227 30.075 1.00 37.31 93 ASP A C 1
ATOM 709 O O . ASP A 1 93 ? -11.545 15.535 30.681 1.00 37.31 93 ASP A O 1
ATOM 713 N N . LYS A 1 94 ? -9.514 16.510 30.564 1.00 42.50 94 LYS A N 1
ATOM 714 C CA . LYS A 1 94 ? -9.110 16.259 31.942 1.00 42.50 94 LYS A CA 1
ATOM 715 C C . LYS A 1 94 ? -10.045 17.034 32.878 1.00 42.50 94 LYS A C 1
ATOM 717 O O . LYS A 1 94 ? -9.737 18.144 33.298 1.00 42.50 94 LYS A O 1
ATOM 722 N N . LYS A 1 95 ? -11.174 16.439 33.246 1.00 39.31 95 LYS A N 1
ATOM 723 C CA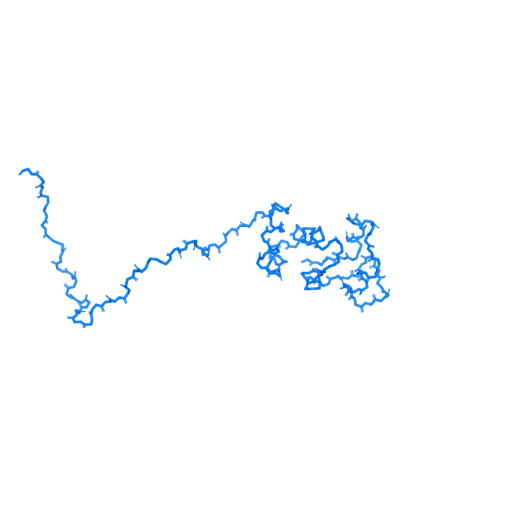 . LYS A 1 95 ? -11.925 16.778 34.453 1.00 39.31 95 LYS A CA 1
ATOM 724 C C . LYS A 1 95 ? -12.036 15.527 35.309 1.00 39.31 95 LYS A C 1
ATOM 726 O O . LYS A 1 95 ? -12.877 14.667 35.087 1.00 39.31 95 LYS A O 1
ATOM 731 N N . SER A 1 96 ? -11.095 15.469 36.250 1.00 47.84 96 SER A N 1
ATOM 732 C CA . SER A 1 96 ? -11.143 14.769 37.533 1.00 47.84 96 SER A CA 1
ATOM 733 C C . SER A 1 96 ? -12.538 14.258 37.910 1.00 47.84 96 SER A C 1
ATOM 735 O O . SER A 1 96 ? -13.443 15.052 38.168 1.00 47.84 96 SER A O 1
ATOM 737 N N . ILE A 1 97 ? -12.684 12.936 37.992 1.00 47.59 97 ILE A N 1
ATOM 738 C CA . ILE A 1 97 ? -13.694 12.303 38.839 1.00 47.59 97 ILE A CA 1
ATOM 739 C C . ILE A 1 97 ? -12.908 11.391 39.788 1.00 47.59 97 ILE A C 1
ATOM 741 O O . ILE A 1 97 ? -12.228 10.475 39.318 1.00 47.59 97 ILE A O 1
ATOM 745 N N . PRO A 1 98 ? -12.915 11.670 41.101 1.00 43.88 98 PRO A N 1
ATOM 746 C CA . PRO A 1 98 ? -12.039 11.015 42.054 1.00 43.88 98 PRO A CA 1
ATOM 747 C C . PRO A 1 98 ? -12.583 9.619 42.346 1.00 43.88 98 PRO A C 1
ATOM 749 O O . PRO A 1 98 ? -13.608 9.467 43.006 1.00 43.88 98 PRO A O 1
ATOM 752 N N . SER A 1 99 ? -11.889 8.573 41.906 1.00 53.88 99 SER A N 1
ATOM 753 C CA . SER A 1 99 ? -12.110 7.220 42.424 1.00 53.88 99 SER A CA 1
ATOM 754 C C . SER A 1 99 ? -11.428 7.070 43.791 1.00 53.88 99 SER A C 1
ATOM 756 O O . SER A 1 99 ? -10.580 6.206 43.989 1.00 53.88 99 SER A O 1
ATOM 758 N N . GLN A 1 100 ? -11.760 7.958 44.728 1.00 55.84 100 GLN A N 1
ATOM 759 C CA . GLN A 1 100 ? -11.483 7.792 46.148 1.00 55.84 100 GLN A CA 1
ATOM 760 C C . GLN A 1 100 ? -12.795 7.359 46.788 1.00 55.84 100 GLN A C 1
ATOM 762 O O . GLN A 1 100 ? -13.640 8.181 47.134 1.00 55.84 100 GLN A O 1
ATOM 767 N N . ILE A 1 101 ? -12.974 6.050 46.947 1.00 58.47 101 ILE A N 1
ATOM 768 C CA . ILE A 1 101 ? -13.766 5.579 48.079 1.00 58.47 101 ILE A CA 1
ATOM 769 C C . ILE A 1 101 ? -12.960 6.037 49.306 1.00 58.47 101 ILE A C 1
ATOM 771 O O . ILE A 1 101 ? -11.796 5.646 49.416 1.00 58.47 101 ILE A O 1
ATOM 775 N N . PRO A 1 102 ? -13.485 6.921 50.172 1.00 60.72 102 PRO A N 1
ATOM 776 C CA . PRO A 1 102 ? -12.770 7.299 51.384 1.00 60.72 102 PRO A CA 1
ATOM 777 C C . PRO A 1 102 ? -12.541 6.032 52.214 1.00 60.72 102 PRO A C 1
ATOM 779 O O . PRO A 1 102 ? -13.493 5.295 52.475 1.00 60.72 102 PRO A O 1
ATOM 782 N N . MET A 1 103 ? -11.288 5.764 52.597 1.00 57.94 103 MET A N 1
ATOM 783 C CA . MET A 1 103 ? -10.909 4.549 53.342 1.00 57.94 103 MET A CA 1
ATOM 784 C C . MET A 1 103 ? -11.647 4.411 54.681 1.00 57.94 103 MET A C 1
ATOM 786 O O . MET A 1 103 ? -11.716 3.321 55.238 1.00 57.94 103 MET A O 1
ATOM 790 N N . ASP A 1 104 ? -12.232 5.503 55.167 1.00 64.94 104 ASP A N 1
ATOM 791 C CA . ASP A 1 104 ? -12.920 5.586 56.453 1.00 64.94 104 ASP A CA 1
ATOM 792 C C . ASP A 1 104 ? -14.368 5.068 56.395 1.00 64.94 104 ASP A C 1
ATOM 794 O O . ASP A 1 104 ? -15.079 5.114 57.399 1.00 64.94 104 ASP A O 1
ATOM 798 N N . LYS A 1 105 ? -14.853 4.623 55.223 1.00 57.94 105 LYS A N 1
ATOM 799 C CA . LYS A 1 105 ? -16.239 4.162 55.045 1.00 57.94 105 LYS A CA 1
ATOM 800 C C . LYS A 1 105 ? -16.312 2.761 54.452 1.00 57.94 105 LYS A C 1
ATOM 802 O O . LYS A 1 105 ? -15.815 2.492 53.361 1.00 57.94 105 LYS A O 1
ATOM 807 N N . SER A 1 106 ? -17.011 1.883 55.166 1.00 60.22 106 SER A N 1
ATOM 808 C CA . SER A 1 106 ? -17.283 0.515 54.739 1.00 60.22 106 SER A CA 1
ATOM 809 C C . SER A 1 106 ? -18.379 0.467 53.672 1.00 60.22 106 SER A C 1
ATOM 811 O O . SER A 1 106 ? -19.389 1.170 53.744 1.00 60.22 106 SER A O 1
ATOM 813 N N . VAL A 1 107 ? -18.213 -0.423 52.690 1.00 58.28 107 VAL A N 1
ATOM 814 C CA . VAL A 1 107 ? -19.157 -0.632 51.574 1.00 58.28 107 VAL A CA 1
ATOM 815 C C . VAL A 1 107 ? -20.524 -1.149 52.057 1.00 58.28 107 VAL A C 1
ATOM 817 O O . VAL A 1 107 ? -21.525 -1.034 51.350 1.00 58.28 107 VAL A O 1
ATOM 820 N N . PHE A 1 108 ? -20.589 -1.686 53.280 1.00 58.06 108 PHE A N 1
ATOM 821 C CA . PHE A 1 108 ? -21.810 -2.222 53.883 1.00 58.06 108 PHE A CA 1
ATOM 822 C C . PHE A 1 108 ? -22.719 -1.152 54.520 1.00 58.06 108 PHE A C 1
ATOM 824 O O . PHE A 1 108 ? -23.919 -1.392 54.641 1.00 58.06 108 PHE A O 1
ATOM 831 N N . ASP A 1 109 ? -22.210 0.051 54.819 1.00 57.56 109 ASP A N 1
ATOM 832 C CA . ASP A 1 109 ? -23.008 1.155 55.390 1.00 57.56 109 ASP A CA 1
ATOM 833 C C . ASP A 1 109 ? -23.799 1.948 54.334 1.00 57.56 109 ASP A C 1
ATOM 835 O O . ASP A 1 109 ? -24.698 2.729 54.651 1.00 57.56 109 ASP A O 1
ATOM 839 N N . ILE A 1 110 ? -23.520 1.728 53.046 1.00 58.62 110 ILE A N 1
ATOM 840 C CA . ILE A 1 110 ? -24.141 2.461 51.928 1.00 58.62 110 ILE A CA 1
ATOM 841 C C . ILE A 1 110 ? -25.630 2.080 51.755 1.00 58.62 110 ILE A C 1
ATOM 843 O O . ILE A 1 110 ? -26.387 2.761 51.063 1.00 58.62 110 ILE A O 1
ATOM 847 N N . LYS A 1 111 ? -26.105 1.009 52.408 1.00 54.09 111 LYS A N 1
ATOM 848 C CA . LYS A 1 111 ? -27.438 0.435 52.162 1.00 54.09 111 LYS A CA 1
ATOM 849 C C . LYS A 1 111 ? -28.600 1.072 52.944 1.00 54.09 111 LYS A C 1
ATOM 851 O O . LYS A 1 111 ? -29.719 0.587 52.810 1.00 54.09 111 LYS A O 1
ATOM 856 N N . ASN A 1 112 ? -28.391 2.169 53.682 1.00 53.59 112 ASN A N 1
ATOM 857 C CA . ASN A 1 112 ? -29.449 2.796 54.496 1.00 53.59 112 ASN A CA 1
ATOM 858 C C . ASN A 1 112 ? -29.854 4.239 54.131 1.00 53.59 112 ASN A C 1
ATOM 860 O O . ASN A 1 112 ? -30.617 4.854 54.870 1.00 53.59 112 ASN A O 1
ATOM 864 N N . THR A 1 113 ? -29.475 4.774 52.968 1.00 53.06 113 THR A N 1
ATOM 865 C CA . THR A 1 113 ? -29.942 6.104 52.506 1.00 53.06 113 THR A CA 1
ATOM 866 C C . THR A 1 113 ? -30.957 6.032 51.361 1.00 53.06 113 THR A C 1
ATOM 868 O O . THR A 1 113 ? -30.939 6.824 50.424 1.00 53.06 113 THR A O 1
ATOM 871 N N . LYS A 1 114 ? -31.908 5.095 51.443 1.00 55.66 114 LYS A N 1
ATOM 872 C CA . LYS A 1 114 ? -33.167 5.175 50.682 1.00 55.66 114 LYS A CA 1
ATOM 873 C C . LYS A 1 114 ? -34.361 5.186 51.632 1.00 55.66 114 LYS A C 1
ATOM 875 O O . LYS A 1 114 ? -35.047 4.180 51.775 1.00 55.66 114 LYS A O 1
ATOM 880 N N . LYS A 1 115 ? -34.624 6.333 52.265 1.00 46.94 115 LYS A N 1
ATOM 881 C CA . LYS A 1 115 ? -35.950 6.701 52.794 1.00 46.94 115 LYS A CA 1
ATOM 882 C C . LYS A 1 115 ? -36.025 8.209 53.059 1.00 46.94 115 LYS A C 1
ATOM 884 O O . LYS A 1 115 ? -35.198 8.737 53.787 1.00 46.94 115 LYS A O 1
ATOM 889 N N . GLY A 1 116 ? -37.058 8.852 52.505 1.00 40.94 116 GLY A N 1
ATOM 890 C CA . GLY A 1 116 ? -37.490 10.221 52.833 1.00 40.94 116 GLY A CA 1
ATOM 891 C C . GLY A 1 116 ? -37.494 11.151 51.615 1.00 40.94 116 GLY A C 1
ATOM 892 O O . GLY A 1 116 ? -36.472 11.737 51.302 1.00 40.94 116 GLY A O 1
ATOM 893 N N . LYS A 1 117 ? -38.528 11.082 50.766 1.00 41.47 117 LYS A N 1
ATOM 894 C CA . LYS A 1 117 ? -39.716 11.974 50.725 1.00 41.47 117 LYS A CA 1
ATOM 895 C C . LYS A 1 117 ? -39.470 13.343 50.052 1.00 41.47 117 LYS A C 1
ATOM 897 O O . LYS A 1 117 ? -38.733 14.176 50.555 1.00 41.47 117 LYS A O 1
ATOM 902 N N . THR A 1 118 ? -40.183 13.532 48.936 1.00 44.97 118 THR A N 1
ATOM 903 C CA . THR A 1 118 ? -40.767 14.784 48.400 1.00 44.97 118 THR A CA 1
ATOM 904 C C . THR A 1 118 ? -41.225 15.737 49.521 1.00 44.97 118 THR A C 1
ATOM 906 O O . THR A 1 118 ? -41.651 15.244 50.561 1.00 44.97 118 THR A O 1
ATOM 909 N N . SER A 1 119 ? -41.222 17.067 49.412 1.00 40.84 119 SER A N 1
ATOM 910 C CA . SER A 1 119 ? -41.737 17.929 48.336 1.00 40.84 119 SER A CA 1
ATOM 911 C C . SER A 1 119 ? -41.385 19.399 48.618 1.00 40.84 119 SER A C 1
ATOM 913 O O . SER A 1 119 ? -41.279 19.789 49.777 1.00 40.84 119 SER A O 1
ATOM 915 N N . ASN A 1 120 ? -41.308 20.207 47.558 1.00 39.06 120 ASN A N 1
ATOM 916 C CA . ASN A 1 120 ? -41.472 21.662 47.617 1.00 39.06 120 ASN A CA 1
ATOM 917 C C . ASN A 1 120 ? -42.888 22.018 48.103 1.00 39.06 120 ASN A C 1
ATOM 919 O O . ASN A 1 120 ? -43.841 21.491 47.529 1.00 39.06 120 ASN A O 1
ATOM 923 N N . PHE A 1 121 ? -42.994 22.886 49.111 1.00 41.34 121 PHE A N 1
ATOM 924 C CA . PHE A 1 121 ? -43.858 24.076 49.224 1.00 41.34 121 PHE A CA 1
ATOM 925 C C . PHE A 1 121 ? -43.644 24.704 50.604 1.00 41.34 121 PHE A C 1
ATOM 927 O O . PHE A 1 121 ? -43.641 23.939 51.596 1.00 41.34 121 PHE A O 1
#

Foldseek 3Di:
DFDFPLNCCVVPVPDDLVLVCQQQVHNPGDRRRTGDLLSLQVDDDPCSLVSLLSVCLVVPPVSLVSHDPVSSVSSCVVNVRPPPDPDDDDDDDPDDDDPDPPPVDDPVVVPPPPDDDDDDD